Protein AF-A0A8J3BSL0-F1 (afdb_monomer)

Mean predicted aligned error: 7.74 Å

Sequence (153 aa):
MRKIYLIFILILTFNYSQTDSRIKEFEKILGERQTKALNLLVSDFEKNLDTLYPDLSTDKAYKKYLTDIIADSTTDWEKFKFQSDKTNSEFHQSGLWDDIYIKDSDTLIKRYWDMRESAGMLSNELFVSGTLSLEPDFNNYFHKRIVVVEYSF

Structure (mmCIF, N/CA/C/O backbone):
data_AF-A0A8J3BSL0-F1
#
_entry.id   AF-A0A8J3BSL0-F1
#
loop_
_atom_site.group_PDB
_atom_site.id
_atom_site.type_symbol
_atom_site.label_atom_id
_atom_site.label_alt_id
_atom_site.label_comp_id
_atom_site.label_asym_id
_atom_site.label_entity_id
_atom_site.label_seq_id
_atom_site.pdbx_PDB_ins_code
_atom_site.Cartn_x
_atom_site.Cartn_y
_atom_site.Cartn_z
_atom_site.occupancy
_atom_site.B_iso_or_equiv
_atom_site.auth_seq_id
_atom_site.auth_comp_id
_atom_site.auth_asym_id
_atom_site.auth_atom_id
_atom_site.pdbx_PDB_model_num
ATOM 1 N N . MET A 1 1 ? 15.459 11.488 -19.546 1.00 41.56 1 MET A N 1
ATOM 2 C CA . MET A 1 1 ? 13.994 11.543 -19.760 1.00 41.56 1 MET A CA 1
ATOM 3 C C . MET A 1 1 ? 13.401 10.134 -19.774 1.00 41.56 1 MET A C 1
ATOM 5 O O . MET A 1 1 ? 13.290 9.533 -20.833 1.00 41.56 1 MET A O 1
ATOM 9 N N . ARG A 1 2 ? 13.078 9.571 -18.600 1.00 43.00 2 ARG A N 1
ATOM 10 C CA . ARG A 1 2 ? 12.418 8.256 -18.459 1.00 43.00 2 ARG A CA 1
ATOM 11 C C . ARG A 1 2 ? 11.775 8.139 -17.067 1.00 43.00 2 ARG A C 1
ATOM 13 O O . ARG A 1 2 ? 12.157 7.274 -16.305 1.00 43.00 2 ARG A O 1
ATOM 20 N N . LYS A 1 3 ? 10.899 9.073 -16.678 1.00 45.34 3 LYS A N 1
ATOM 21 C CA . LYS A 1 3 ? 10.394 9.144 -15.285 1.00 45.34 3 LYS A CA 1
ATOM 22 C C . LYS A 1 3 ? 8.892 9.448 -15.141 1.00 45.34 3 LYS A C 1
ATOM 24 O O . LYS A 1 3 ? 8.434 9.849 -14.088 1.00 45.34 3 LYS A O 1
ATOM 29 N N . ILE A 1 4 ? 8.104 9.274 -16.208 1.00 48.06 4 ILE A N 1
ATOM 30 C CA . ILE A 1 4 ? 6.630 9.452 -16.180 1.00 48.06 4 ILE A CA 1
ATOM 31 C C . ILE A 1 4 ? 5.890 8.129 -16.459 1.00 48.06 4 ILE A C 1
ATOM 33 O O . ILE A 1 4 ? 4.684 8.020 -16.266 1.00 48.06 4 ILE A O 1
ATOM 37 N N . TYR A 1 5 ? 6.612 7.080 -16.859 1.00 48.38 5 TYR A N 1
ATOM 38 C CA . TYR A 1 5 ? 5.997 5.850 -17.354 1.00 48.38 5 TYR A CA 1
ATOM 39 C C . TYR A 1 5 ? 5.482 4.908 -16.255 1.00 48.38 5 TYR A C 1
ATOM 41 O O . TYR A 1 5 ? 4.606 4.112 -16.551 1.00 48.38 5 TYR A O 1
ATOM 49 N N . LEU A 1 6 ? 5.958 4.979 -15.006 1.00 51.06 6 LEU A N 1
ATOM 50 C CA . LEU A 1 6 ? 5.619 3.971 -13.984 1.00 51.06 6 LEU A CA 1
ATOM 51 C C . LEU A 1 6 ? 4.150 4.018 -13.535 1.00 51.06 6 LEU A C 1
ATOM 53 O O . LEU A 1 6 ? 3.485 2.984 -13.531 1.00 51.06 6 LEU A O 1
ATOM 57 N N . ILE A 1 7 ? 3.614 5.209 -13.250 1.00 52.00 7 ILE A N 1
ATOM 58 C CA . ILE A 1 7 ? 2.196 5.385 -12.886 1.00 52.00 7 ILE A CA 1
ATOM 59 C C . ILE A 1 7 ? 1.289 5.075 -14.093 1.00 52.00 7 ILE A C 1
ATOM 61 O O . ILE A 1 7 ? 0.278 4.393 -13.947 1.00 52.00 7 ILE A O 1
ATOM 65 N N . PHE A 1 8 ? 1.684 5.481 -15.307 1.00 48.91 8 PHE A N 1
ATOM 66 C CA . PHE A 1 8 ? 0.944 5.157 -16.536 1.00 48.91 8 PHE A CA 1
ATOM 67 C C . PHE A 1 8 ? 0.951 3.651 -16.865 1.00 48.91 8 PHE A C 1
ATOM 69 O O . PHE A 1 8 ? -0.068 3.131 -17.313 1.00 48.91 8 PHE A O 1
ATOM 76 N N . ILE A 1 9 ? 2.050 2.932 -16.603 1.00 51.69 9 ILE A N 1
ATOM 77 C CA . ILE A 1 9 ? 2.131 1.469 -16.757 1.00 51.69 9 ILE A CA 1
ATOM 78 C C . ILE A 1 9 ? 1.207 0.768 -15.752 1.00 51.69 9 ILE A C 1
ATOM 80 O O . ILE A 1 9 ? 0.511 -0.166 -16.133 1.00 51.69 9 ILE A O 1
ATOM 84 N N . LEU A 1 10 ? 1.136 1.234 -14.500 1.00 51.81 10 LEU A N 1
ATOM 85 C CA . LEU A 1 10 ? 0.245 0.665 -13.479 1.00 51.81 10 LEU A CA 1
ATOM 86 C C . LEU A 1 10 ? -1.242 0.849 -13.836 1.00 51.81 10 LEU A C 1
ATOM 88 O O . LEU A 1 10 ? -2.009 -0.110 -13.757 1.00 51.81 10 LEU A O 1
ATOM 92 N N . ILE A 1 11 ? -1.639 2.031 -14.323 1.00 53.72 11 ILE A N 1
ATOM 93 C CA . ILE A 1 11 ? -3.029 2.338 -14.717 1.00 53.72 11 ILE A CA 1
ATOM 94 C C . ILE A 1 11 ? -3.482 1.519 -15.943 1.00 53.72 11 ILE A C 1
ATOM 96 O O . ILE A 1 11 ? -4.613 1.036 -15.977 1.00 53.72 11 ILE A O 1
ATOM 100 N N . LEU A 1 12 ? -2.607 1.283 -16.930 1.00 47.22 12 LEU A N 1
ATOM 101 C CA . LEU A 1 12 ? -2.940 0.494 -18.130 1.00 47.22 12 LEU A CA 1
ATOM 102 C C . LEU A 1 12 ? -3.193 -1.003 -17.840 1.00 47.22 12 LEU A C 1
ATOM 104 O O . LEU A 1 12 ? -3.692 -1.720 -18.706 1.00 47.22 12 LEU A O 1
ATOM 108 N N . THR A 1 13 ? -2.876 -1.489 -16.634 1.00 49.38 13 THR A N 1
ATOM 109 C CA . THR A 1 13 ? -2.975 -2.916 -16.269 1.00 49.38 13 THR A CA 1
ATOM 110 C C . THR A 1 13 ? -4.232 -3.311 -15.490 1.00 49.38 13 THR A C 1
ATOM 112 O O . THR A 1 13 ? -4.459 -4.513 -15.336 1.00 49.38 13 THR A O 1
ATOM 115 N N . PHE A 1 14 ? -5.070 -2.350 -15.076 1.00 50.53 14 PHE A N 1
ATOM 116 C CA . PHE A 1 14 ? -6.258 -2.578 -14.230 1.00 50.53 14 PHE A CA 1
ATOM 117 C C . PHE A 1 14 ? -7.344 -3.454 -14.892 1.00 50.53 14 PHE A C 1
ATOM 119 O O . PHE A 1 14 ? -8.137 -4.078 -14.200 1.00 50.53 14 PHE A O 1
ATOM 126 N N . ASN A 1 15 ? -7.369 -3.552 -16.228 1.00 46.31 15 ASN A N 1
ATOM 127 C CA . ASN A 1 15 ? -8.441 -4.234 -16.972 1.00 46.31 15 ASN A CA 1
ATOM 128 C C . ASN A 1 15 ? -8.108 -5.660 -17.466 1.00 46.31 15 ASN A C 1
ATOM 130 O O . ASN A 1 15 ? -8.930 -6.271 -18.143 1.00 46.31 15 ASN A O 1
ATOM 134 N N . TYR A 1 16 ? -6.922 -6.214 -17.179 1.00 48.34 16 TYR A N 1
ATOM 135 C CA . TYR A 1 16 ? -6.519 -7.532 -17.705 1.00 48.34 16 TYR A CA 1
ATOM 136 C C . TYR A 1 16 ? -5.976 -8.446 -16.598 1.00 48.34 16 TYR A C 1
ATOM 138 O O . TYR A 1 16 ? -5.270 -7.980 -15.703 1.00 48.34 16 TYR A O 1
ATOM 146 N N . SER A 1 17 ? -6.272 -9.751 -16.660 1.00 58.94 17 SER A N 1
ATOM 147 C CA . SER A 1 17 ? -5.939 -10.756 -15.630 1.00 58.94 17 SER A CA 1
ATOM 148 C C . SER A 1 17 ? -4.439 -10.831 -15.339 1.00 58.94 17 SER A C 1
ATOM 150 O O . SER A 1 17 ? -3.647 -11.004 -16.270 1.00 58.94 17 SER A O 1
ATOM 152 N N . GLN A 1 18 ? -4.012 -10.676 -14.080 1.00 68.44 18 GLN A N 1
ATOM 153 C CA . GLN A 1 18 ? -2.600 -10.723 -13.659 1.00 68.44 18 GLN A CA 1
ATOM 154 C C . GLN A 1 18 ? -1.899 -11.997 -14.130 1.00 68.44 18 GLN A C 1
ATOM 156 O O . GLN A 1 18 ? -2.340 -13.095 -13.822 1.00 68.44 18 GLN A O 1
ATOM 161 N N . THR A 1 19 ? -0.815 -11.845 -14.892 1.00 75.56 19 THR A N 1
ATOM 162 C CA . THR A 1 19 ? 0.010 -12.968 -15.349 1.00 75.56 19 THR A CA 1
ATOM 163 C C . THR A 1 19 ? 1.440 -12.773 -14.870 1.00 75.56 19 THR A C 1
ATOM 165 O O . THR A 1 19 ? 1.937 -11.642 -14.848 1.00 75.56 19 THR A O 1
ATOM 168 N N . ASP A 1 20 ? 2.132 -13.874 -14.577 1.00 80.38 20 ASP A N 1
ATOM 169 C CA . ASP A 1 20 ? 3.557 -13.864 -14.218 1.00 80.38 20 ASP A CA 1
ATOM 170 C C . ASP A 1 20 ? 4.414 -13.131 -15.257 1.00 80.38 20 ASP A C 1
ATOM 172 O O . ASP A 1 20 ? 5.396 -12.476 -14.915 1.00 80.38 20 ASP A O 1
ATOM 176 N N . SER A 1 21 ? 4.041 -13.207 -16.539 1.00 84.38 21 SER A N 1
ATOM 177 C CA . SER A 1 21 ? 4.739 -12.506 -17.620 1.00 84.38 21 SER A CA 1
ATOM 178 C C . SER A 1 21 ? 4.692 -10.985 -17.470 1.00 84.38 21 SER A C 1
ATOM 180 O O . SER A 1 21 ? 5.716 -10.330 -17.656 1.00 84.38 21 SER A O 1
ATOM 182 N N . ARG A 1 22 ? 3.540 -10.422 -17.085 1.00 80.62 22 ARG A N 1
ATOM 183 C CA . ARG A 1 22 ? 3.377 -8.972 -16.910 1.00 80.62 22 ARG A CA 1
ATOM 184 C C . ARG A 1 22 ? 4.061 -8.471 -15.648 1.00 80.62 22 ARG A C 1
ATOM 186 O O . ARG A 1 2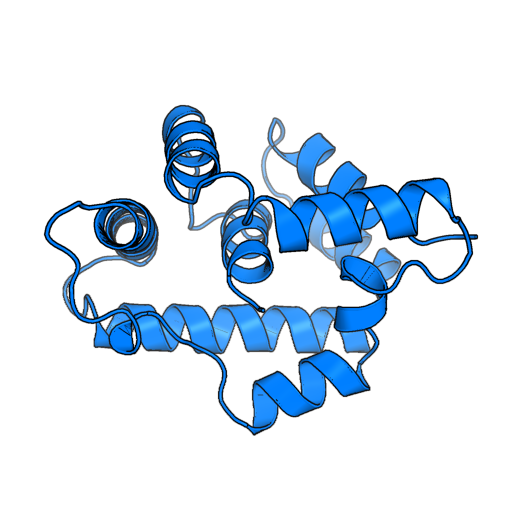2 ? 4.644 -7.393 -15.672 1.00 80.62 22 ARG A O 1
ATOM 193 N N . ILE A 1 23 ? 4.040 -9.262 -14.573 1.00 85.62 23 ILE A N 1
ATOM 194 C CA . ILE A 1 23 ? 4.808 -8.958 -13.357 1.00 85.62 23 ILE A CA 1
ATOM 195 C C . ILE A 1 23 ? 6.301 -8.903 -13.697 1.00 85.62 23 ILE A C 1
ATOM 197 O O . ILE A 1 23 ? 6.947 -7.895 -13.430 1.00 85.62 23 ILE A O 1
ATOM 201 N N . LYS A 1 24 ? 6.831 -9.917 -14.391 1.00 87.88 24 LYS A N 1
ATOM 202 C CA . LYS A 1 24 ? 8.243 -9.948 -14.807 1.00 87.88 24 LYS A CA 1
ATOM 203 C C . LYS A 1 24 ? 8.628 -8.778 -15.709 1.00 87.88 24 LYS A C 1
ATOM 205 O O . LYS A 1 24 ? 9.722 -8.238 -15.576 1.00 87.88 24 LYS A O 1
ATOM 210 N N . GLU A 1 25 ? 7.760 -8.386 -16.641 1.00 83.94 25 GLU A N 1
ATOM 211 C CA . GLU A 1 25 ? 8.004 -7.227 -17.505 1.00 83.94 25 GLU A CA 1
ATOM 212 C C . GLU A 1 25 ? 8.041 -5.922 -16.703 1.00 83.94 25 GLU A C 1
ATOM 214 O O . GLU A 1 25 ? 8.962 -5.122 -16.877 1.00 83.94 25 GLU A O 1
ATOM 219 N N . PHE A 1 26 ? 7.097 -5.741 -15.777 1.00 83.31 26 PHE A N 1
ATOM 220 C CA . PHE A 1 26 ? 7.085 -4.606 -14.861 1.00 83.31 26 PHE A CA 1
ATOM 221 C C . PHE A 1 26 ? 8.365 -4.539 -14.021 1.00 83.31 26 PHE A C 1
ATOM 223 O O . PHE A 1 26 ? 9.039 -3.514 -14.032 1.00 83.31 26 PHE A O 1
ATOM 230 N N . GLU A 1 27 ? 8.743 -5.627 -13.347 1.00 86.06 27 GLU A N 1
ATOM 231 C CA . GLU A 1 27 ? 9.944 -5.681 -12.502 1.00 86.06 27 GLU A CA 1
ATOM 232 C C . GLU A 1 27 ? 11.222 -5.435 -13.315 1.00 86.06 27 GLU A C 1
ATOM 234 O O . GLU A 1 27 ? 12.137 -4.744 -12.865 1.00 86.06 27 GLU A O 1
ATOM 239 N N . LYS A 1 28 ? 11.268 -5.927 -14.560 1.00 85.69 28 LYS A N 1
ATOM 240 C CA . LYS A 1 28 ? 12.366 -5.655 -15.494 1.00 85.69 28 LYS A CA 1
ATOM 241 C C . LYS A 1 28 ? 12.455 -4.172 -15.866 1.00 85.69 28 LYS A C 1
ATOM 243 O O . LYS A 1 28 ? 13.560 -3.647 -15.987 1.00 85.69 28 LYS A O 1
ATOM 248 N N . ILE A 1 29 ? 11.321 -3.508 -16.099 1.00 82.25 29 ILE A N 1
ATOM 249 C CA . ILE A 1 29 ? 11.275 -2.077 -16.433 1.00 82.25 29 ILE A CA 1
ATOM 250 C C . ILE A 1 29 ? 11.639 -1.225 -15.217 1.00 82.25 29 ILE A C 1
ATOM 252 O O . ILE A 1 29 ? 12.391 -0.261 -15.377 1.00 82.25 29 ILE A O 1
ATOM 256 N N . LEU A 1 30 ? 11.100 -1.579 -14.048 1.00 82.81 30 LEU A N 1
ATOM 257 C CA . LEU A 1 30 ? 11.305 -0.885 -12.781 1.00 82.81 30 LEU A CA 1
ATOM 258 C C . LEU A 1 30 ? 12.756 -1.011 -12.299 1.00 82.81 30 LEU A C 1
ATOM 260 O O . LEU A 1 30 ? 13.324 -0.045 -11.804 1.00 82.81 30 LEU A O 1
ATOM 264 N N . GLY A 1 31 ? 13.366 -2.180 -12.493 1.00 87.44 31 GLY A N 1
ATOM 265 C CA . GLY A 1 31 ? 14.710 -2.491 -12.026 1.00 87.44 31 GLY A CA 1
ATOM 266 C C . GLY A 1 31 ? 14.695 -3.287 -10.724 1.00 87.44 31 GLY A C 1
ATOM 267 O O . GLY A 1 31 ? 13.785 -3.180 -9.901 1.00 87.44 31 GLY A O 1
ATOM 268 N N . GLU A 1 32 ? 15.721 -4.118 -10.533 1.00 93.88 32 GLU A N 1
ATOM 269 C CA . GLU A 1 32 ? 15.797 -5.055 -9.406 1.00 93.88 32 GLU A CA 1
ATOM 270 C C . GLU A 1 32 ? 15.808 -4.335 -8.049 1.00 93.88 32 GLU A C 1
ATOM 272 O O . GLU A 1 32 ? 15.114 -4.750 -7.120 1.00 93.88 32 GLU A O 1
ATOM 277 N N . ARG A 1 33 ? 16.574 -3.242 -7.924 1.00 94.81 33 ARG A N 1
ATOM 278 C CA . ARG A 1 33 ? 16.722 -2.513 -6.655 1.00 94.81 33 ARG A CA 1
ATOM 279 C C . ARG A 1 33 ? 15.427 -1.802 -6.261 1.00 94.81 33 ARG A C 1
ATOM 281 O O . ARG A 1 33 ? 14.989 -1.923 -5.121 1.00 94.81 33 ARG A O 1
ATOM 288 N N . GLN A 1 34 ? 14.790 -1.135 -7.216 1.00 92.31 34 GLN A N 1
ATOM 289 C CA . GLN A 1 34 ? 13.497 -0.476 -7.054 1.00 92.31 34 GLN A CA 1
ATOM 290 C C . GLN A 1 34 ? 12.382 -1.488 -6.763 1.00 92.31 34 GLN A C 1
ATOM 292 O O . GLN A 1 34 ? 11.559 -1.268 -5.880 1.00 92.31 34 GLN A O 1
ATOM 297 N N . THR A 1 35 ? 12.389 -2.642 -7.436 1.00 91.94 35 THR A N 1
ATOM 298 C CA . THR A 1 35 ? 11.440 -3.736 -7.167 1.00 91.94 35 THR A CA 1
ATOM 299 C C . THR A 1 35 ? 11.578 -4.250 -5.735 1.00 91.94 35 THR A C 1
ATOM 301 O O . THR A 1 35 ? 10.577 -4.414 -5.040 1.00 91.94 35 THR A O 1
ATOM 304 N N . LYS A 1 36 ? 12.811 -4.458 -5.251 1.00 96.25 36 LYS A N 1
ATOM 305 C CA . LYS A 1 36 ? 13.058 -4.861 -3.857 1.00 96.25 36 LYS A CA 1
ATOM 306 C C . LYS A 1 36 ? 12.544 -3.821 -2.863 1.00 96.25 36 LYS A C 1
ATOM 308 O O . LYS A 1 36 ? 11.887 -4.206 -1.901 1.00 96.25 36 LYS A O 1
ATOM 313 N N . ALA A 1 37 ? 12.785 -2.535 -3.110 1.00 95.88 37 ALA A N 1
ATOM 314 C CA . ALA A 1 37 ? 12.269 -1.463 -2.262 1.00 95.88 37 ALA A CA 1
ATOM 315 C C . ALA A 1 37 ? 10.730 -1.434 -2.235 1.00 95.88 37 ALA A C 1
ATOM 317 O O . ALA A 1 37 ? 10.137 -1.385 -1.162 1.00 95.88 37 ALA A O 1
ATOM 318 N N . LEU A 1 38 ? 10.073 -1.572 -3.391 1.00 94.19 38 LEU A N 1
ATOM 319 C CA . LEU A 1 38 ? 8.610 -1.628 -3.467 1.00 94.19 38 LEU A CA 1
ATOM 320 C C . LEU A 1 38 ? 8.039 -2.850 -2.732 1.00 94.19 38 LEU A C 1
ATOM 322 O O . LEU A 1 38 ? 7.013 -2.752 -2.062 1.00 94.19 38 LEU A O 1
ATOM 326 N N . ASN A 1 39 ? 8.712 -3.998 -2.814 1.00 96.38 39 ASN A N 1
ATOM 327 C CA . ASN A 1 39 ? 8.319 -5.199 -2.077 1.00 96.38 39 ASN A CA 1
ATOM 328 C C . ASN A 1 39 ? 8.462 -5.016 -0.559 1.00 96.38 39 ASN A C 1
ATOM 330 O O . ASN A 1 39 ? 7.613 -5.502 0.185 1.00 96.38 39 ASN A O 1
ATOM 334 N N . LEU A 1 40 ? 9.494 -4.300 -0.100 1.00 97.50 40 LEU A N 1
ATOM 335 C CA . LEU A 1 40 ? 9.656 -3.958 1.316 1.00 97.50 40 LEU A CA 1
ATOM 336 C C . LEU A 1 40 ? 8.544 -3.025 1.807 1.00 97.50 40 LEU A C 1
ATOM 338 O O . LEU A 1 40 ? 7.987 -3.279 2.871 1.00 97.50 40 LEU A O 1
ATOM 342 N N . LEU A 1 41 ? 8.161 -2.017 1.015 1.00 97.06 41 LEU A N 1
ATOM 343 C CA . LEU A 1 41 ? 7.029 -1.143 1.345 1.00 97.06 41 LEU A CA 1
ATOM 344 C C . LEU A 1 41 ? 5.732 -1.942 1.512 1.00 97.06 41 LEU A C 1
ATOM 346 O O . LEU A 1 41 ? 5.036 -1.772 2.509 1.00 97.06 41 LEU A O 1
ATOM 350 N N . VAL A 1 42 ? 5.433 -2.853 0.576 1.00 97.25 42 VAL A N 1
ATOM 351 C CA . VAL A 1 42 ? 4.243 -3.720 0.665 1.00 97.25 42 VAL A CA 1
ATOM 352 C C . VAL A 1 42 ? 4.307 -4.607 1.907 1.00 97.25 42 VAL A C 1
ATOM 354 O O . VAL A 1 42 ? 3.311 -4.739 2.609 1.00 97.25 42 VAL A O 1
ATOM 357 N N . SER A 1 43 ? 5.473 -5.186 2.205 1.00 97.81 43 SER A N 1
ATOM 358 C CA . SER A 1 43 ? 5.644 -6.046 3.378 1.00 97.81 43 SER A CA 1
ATOM 359 C C . SER A 1 43 ? 5.428 -5.295 4.694 1.00 97.81 43 SER A C 1
ATOM 361 O O . SER A 1 43 ? 4.784 -5.832 5.592 1.00 97.81 43 SER A O 1
ATOM 363 N N . ASP A 1 44 ? 5.962 -4.080 4.831 1.00 97.88 44 ASP A N 1
ATOM 364 C CA . ASP A 1 44 ? 5.777 -3.276 6.045 1.00 97.88 44 ASP A CA 1
ATOM 365 C C . ASP A 1 44 ? 4.339 -2.763 6.166 1.00 97.88 44 ASP A C 1
ATOM 367 O O . ASP A 1 44 ? 3.802 -2.716 7.273 1.00 97.88 44 ASP A O 1
ATOM 371 N N . PHE A 1 45 ? 3.695 -2.435 5.041 1.00 98.12 45 PHE A N 1
ATOM 372 C CA . PHE A 1 45 ? 2.279 -2.078 5.018 1.00 98.12 45 PHE A CA 1
ATOM 373 C C . PHE A 1 45 ? 1.402 -3.237 5.494 1.00 98.12 45 PHE A C 1
ATOM 375 O O . PHE A 1 45 ? 0.596 -3.063 6.402 1.00 98.12 45 PHE A O 1
ATOM 382 N N . GLU A 1 46 ? 1.579 -4.436 4.932 1.00 98.06 46 GLU A N 1
ATOM 383 C CA . GLU A 1 46 ? 0.783 -5.615 5.300 1.00 98.06 46 GLU A CA 1
ATOM 384 C C . GLU A 1 46 ? 1.034 -6.041 6.750 1.00 98.06 46 GLU A C 1
ATOM 386 O O . GLU A 1 46 ? 0.089 -6.363 7.462 1.00 98.06 46 GLU A O 1
ATOM 391 N N . LYS A 1 47 ? 2.265 -5.909 7.252 1.00 97.56 47 LYS A N 1
ATOM 392 C CA . LYS A 1 47 ? 2.552 -6.106 8.678 1.00 97.56 47 LYS A CA 1
ATOM 393 C C . LYS A 1 47 ? 1.819 -5.096 9.574 1.00 97.56 47 LYS A C 1
ATOM 395 O O . LYS A 1 47 ? 1.385 -5.446 10.675 1.00 97.56 47 LYS A O 1
ATOM 400 N N . ASN A 1 48 ? 1.681 -3.846 9.127 1.00 97.31 48 ASN A N 1
ATOM 401 C CA . ASN A 1 48 ? 0.869 -2.860 9.837 1.00 97.31 48 ASN A CA 1
ATOM 402 C C . ASN A 1 48 ? -0.621 -3.238 9.797 1.00 97.31 48 ASN A C 1
ATOM 404 O O . ASN A 1 48 ? -1.296 -3.170 10.821 1.00 97.31 48 ASN A O 1
ATOM 408 N N . LEU A 1 49 ? -1.125 -3.720 8.655 1.00 98.19 49 LEU A N 1
ATOM 409 C CA . LEU A 1 49 ? -2.496 -4.228 8.546 1.00 98.19 49 LEU A CA 1
ATOM 410 C C . LEU A 1 49 ? -2.765 -5.390 9.502 1.00 98.19 49 LEU A C 1
ATOM 412 O O . LEU A 1 49 ? -3.796 -5.377 10.165 1.00 98.19 49 LEU A O 1
ATOM 416 N N . ASP A 1 50 ? -1.843 -6.345 9.622 1.00 97.69 50 ASP A N 1
ATOM 417 C CA . ASP A 1 50 ? -1.970 -7.473 10.555 1.00 97.69 50 ASP A CA 1
ATOM 418 C C . ASP A 1 50 ? -2.020 -7.000 12.017 1.00 97.69 50 ASP A C 1
ATOM 420 O O . ASP A 1 50 ? -2.663 -7.618 12.863 1.00 97.69 50 ASP A O 1
ATOM 424 N N . THR A 1 51 ? -1.365 -5.875 12.319 1.00 96.88 51 THR A N 1
ATOM 425 C CA . THR A 1 51 ? -1.395 -5.250 13.649 1.00 96.88 51 THR A CA 1
ATOM 426 C C . THR A 1 51 ? -2.727 -4.541 13.905 1.00 96.88 51 THR A C 1
ATOM 428 O O . THR A 1 51 ? -3.294 -4.658 14.990 1.00 96.88 51 THR A O 1
ATOM 431 N N . LEU A 1 52 ? -3.240 -3.810 12.913 1.00 96.94 52 LEU A N 1
ATOM 432 C CA . LEU A 1 52 ? -4.487 -3.048 13.019 1.00 96.94 52 LEU A CA 1
ATOM 433 C C . LEU A 1 52 ? -5.737 -3.938 12.948 1.00 96.94 52 LEU A C 1
ATOM 435 O O . LEU A 1 52 ? -6.753 -3.634 13.576 1.00 96.94 52 LEU A O 1
ATOM 439 N N . TYR A 1 53 ? -5.675 -5.016 12.166 1.00 97.88 53 TYR A N 1
ATOM 440 C CA . TYR A 1 53 ? -6.818 -5.828 11.755 1.00 97.88 53 TYR A CA 1
ATOM 441 C C . TYR A 1 53 ? -6.499 -7.340 11.755 1.00 97.88 53 TYR A C 1
ATOM 443 O O . TYR A 1 53 ? -6.694 -7.997 10.730 1.00 97.88 53 TYR A O 1
ATOM 451 N N . PRO A 1 54 ? -6.059 -7.925 12.887 1.00 97.62 54 PRO A N 1
ATOM 452 C CA . PRO A 1 54 ? -5.511 -9.290 12.946 1.00 97.62 54 PRO A CA 1
ATOM 453 C C . PRO A 1 54 ? -6.482 -10.394 12.499 1.00 97.62 54 PRO A C 1
ATOM 455 O O . PRO A 1 54 ? -6.053 -11.446 12.033 1.00 97.62 54 PRO A O 1
ATOM 458 N N . ASP A 1 55 ? -7.792 -10.159 12.617 1.00 98.00 55 ASP A N 1
ATOM 459 C CA . ASP A 1 55 ? -8.830 -11.137 12.270 1.00 98.00 55 ASP A CA 1
ATOM 460 C C . ASP A 1 55 ? -9.342 -10.998 10.823 1.00 98.00 55 ASP A C 1
ATOM 462 O O . ASP A 1 55 ? -10.260 -11.713 10.402 1.00 98.00 55 ASP A O 1
ATOM 466 N N . LEU A 1 56 ? -8.799 -10.055 10.044 1.00 98.31 56 LEU A N 1
ATOM 467 C CA . LEU A 1 56 ? -9.214 -9.815 8.665 1.00 98.31 56 LEU A CA 1
ATOM 468 C C . LEU A 1 56 ? -8.242 -10.446 7.670 1.00 98.31 56 LEU A C 1
ATOM 470 O O . LEU A 1 56 ? -7.030 -10.335 7.779 1.00 98.31 56 LEU A O 1
ATOM 474 N N . SER A 1 57 ? -8.793 -11.040 6.610 1.00 97.88 57 SER A N 1
ATOM 475 C CA . SER A 1 57 ? -8.008 -11.364 5.413 1.00 97.88 57 SER A CA 1
ATOM 476 C C . SER A 1 57 ? -7.378 -10.097 4.832 1.00 97.88 57 SE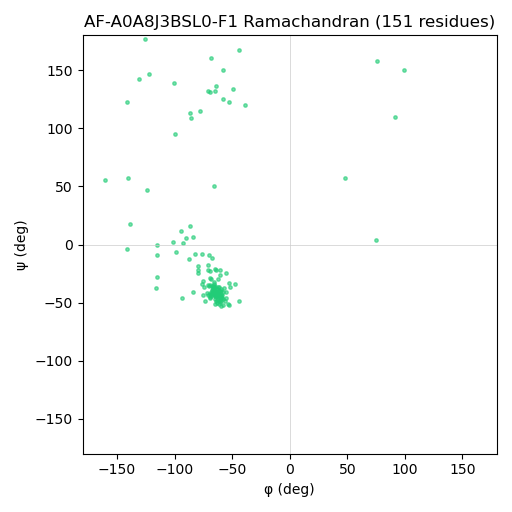R A C 1
ATOM 478 O O . SER A 1 57 ? -8.041 -9.057 4.845 1.00 97.88 57 SER A O 1
ATOM 480 N N . THR A 1 58 ? -6.214 -10.211 4.189 1.00 96.38 58 THR A N 1
ATOM 481 C CA . THR A 1 58 ? -5.504 -9.097 3.535 1.00 96.38 58 THR A CA 1
ATOM 482 C C . THR A 1 58 ? -6.432 -8.200 2.716 1.00 96.38 58 THR A C 1
ATOM 484 O O . THR A 1 58 ? -6.450 -6.992 2.927 1.00 96.38 58 THR A O 1
ATOM 487 N N . ASP A 1 59 ? -7.287 -8.770 1.858 1.00 97.00 59 ASP A N 1
ATOM 488 C CA . ASP A 1 59 ? -8.202 -7.971 1.031 1.00 97.00 59 ASP A CA 1
ATOM 489 C C . ASP A 1 59 ? -9.157 -7.083 1.842 1.00 97.00 59 ASP A C 1
ATOM 491 O O . ASP A 1 59 ? -9.291 -5.882 1.593 1.00 97.00 59 ASP A O 1
ATOM 495 N N . LYS A 1 60 ? -9.762 -7.659 2.881 1.00 98.31 60 LYS A N 1
ATOM 496 C CA . LYS A 1 60 ? -10.626 -6.928 3.813 1.00 98.31 60 LYS A CA 1
ATOM 497 C C . LYS A 1 60 ? -9.843 -5.914 4.645 1.00 98.31 60 LYS A C 1
ATOM 499 O O . LYS A 1 60 ? -10.375 -4.843 4.917 1.00 98.31 60 LYS A O 1
ATOM 504 N N . ALA A 1 61 ? -8.608 -6.228 5.028 1.00 98.50 61 ALA A N 1
ATOM 505 C CA . ALA A 1 61 ? -7.763 -5.338 5.814 1.00 98.50 61 ALA A CA 1
ATOM 506 C C . ALA A 1 61 ? -7.364 -4.080 5.022 1.00 98.50 61 ALA A C 1
ATOM 508 O O . ALA A 1 61 ? -7.487 -2.982 5.554 1.00 98.50 61 ALA A O 1
ATOM 509 N N . TYR A 1 62 ? -7.007 -4.201 3.736 1.00 98.31 62 TYR A N 1
ATOM 510 C CA . TYR A 1 62 ? -6.775 -3.037 2.863 1.00 98.31 62 TYR A CA 1
ATOM 511 C C . TYR A 1 62 ? -8.034 -2.171 2.723 1.00 98.31 62 TYR A C 1
ATOM 513 O O . TYR A 1 62 ? -7.978 -0.956 2.901 1.00 98.31 62 TYR A O 1
ATOM 521 N N . LYS A 1 63 ? -9.196 -2.784 2.453 1.00 98.00 63 LYS A N 1
ATOM 522 C CA . LYS A 1 63 ? -10.473 -2.052 2.345 1.00 98.00 63 LYS A CA 1
ATOM 523 C C . LYS A 1 63 ? -10.824 -1.333 3.647 1.00 98.00 63 LYS A C 1
ATOM 525 O O . LYS A 1 63 ? -11.277 -0.187 3.619 1.00 98.00 63 LYS A O 1
ATOM 530 N N . LYS A 1 64 ? -10.579 -1.986 4.787 1.00 98.00 64 LYS A N 1
ATOM 531 C CA . LYS A 1 64 ? -10.806 -1.400 6.106 1.00 98.00 64 LYS A CA 1
ATOM 532 C C . LYS A 1 64 ? -9.832 -0.263 6.408 1.00 98.00 64 LYS A C 1
ATOM 534 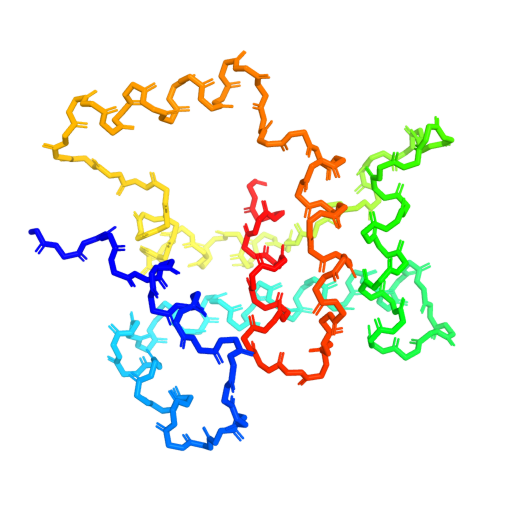O O . LYS A 1 64 ? -10.292 0.777 6.857 1.00 98.00 64 LYS A O 1
ATOM 539 N N . TYR A 1 65 ? -8.546 -0.413 6.091 1.00 97.31 65 TYR A N 1
ATOM 540 C CA . TYR A 1 65 ? -7.554 0.661 6.192 1.00 97.31 65 TYR A CA 1
ATOM 541 C C . TYR A 1 65 ? -8.005 1.906 5.426 1.00 97.31 65 TYR A C 1
ATOM 543 O O . TYR A 1 65 ? -8.063 2.990 5.996 1.00 97.31 65 TYR A O 1
ATOM 551 N N . LEU A 1 66 ? -8.386 1.738 4.153 1.00 95.62 66 LEU A N 1
ATOM 552 C CA . LEU A 1 66 ? -8.840 2.839 3.301 1.00 95.62 66 LEU A CA 1
ATOM 553 C C . LEU A 1 66 ? -10.097 3.514 3.858 1.00 95.62 66 LEU A C 1
ATOM 555 O O . LEU A 1 66 ? -10.199 4.730 3.837 1.00 95.62 66 LEU A O 1
ATOM 559 N N . THR A 1 67 ? -11.044 2.742 4.387 1.00 96.00 67 THR A N 1
ATOM 560 C CA . THR A 1 67 ? -12.255 3.313 4.994 1.00 96.00 67 THR A CA 1
ATOM 561 C C . THR A 1 67 ? -11.927 4.069 6.283 1.00 96.00 67 THR A C 1
ATOM 563 O O . THR A 1 67 ? -12.408 5.178 6.496 1.00 96.00 67 THR A O 1
ATOM 566 N N . ASP A 1 68 ? -11.087 3.490 7.141 1.00 95.69 68 ASP A N 1
ATOM 567 C CA . ASP A 1 68 ? -10.758 4.063 8.443 1.00 95.69 68 ASP A CA 1
ATOM 568 C C . ASP A 1 68 ? -9.895 5.334 8.297 1.00 95.69 68 ASP A C 1
ATOM 570 O O . ASP A 1 68 ? -10.102 6.287 9.043 1.00 95.69 68 ASP A O 1
ATOM 574 N N . ILE A 1 69 ? -8.977 5.408 7.325 1.00 92.12 69 ILE A N 1
ATOM 575 C CA . ILE A 1 69 ? -8.104 6.583 7.119 1.00 92.12 69 ILE A CA 1
ATOM 576 C C . ILE A 1 69 ? -8.853 7.821 6.586 1.00 92.12 69 ILE A C 1
ATOM 578 O O . ILE A 1 69 ? -8.293 8.910 6.538 1.00 92.12 69 ILE A O 1
ATOM 582 N N . ILE A 1 70 ? -10.119 7.695 6.184 1.00 90.88 70 ILE A N 1
ATOM 583 C CA . ILE A 1 70 ? -10.958 8.847 5.795 1.00 90.88 70 ILE A CA 1
ATOM 584 C C . ILE A 1 70 ? -12.151 9.056 6.718 1.00 90.88 70 ILE A C 1
ATOM 586 O O . ILE A 1 70 ? -12.943 9.964 6.493 1.00 90.88 70 ILE A O 1
ATOM 590 N N . ALA A 1 71 ? -12.316 8.208 7.732 1.00 93.31 71 ALA A N 1
ATOM 591 C CA . ALA A 1 71 ? -13.444 8.313 8.636 1.00 93.31 71 ALA A CA 1
ATOM 592 C C . ALA A 1 71 ? -13.301 9.550 9.534 1.00 93.31 71 ALA A C 1
ATOM 594 O O . ALA A 1 71 ? -12.280 9.717 10.197 1.00 93.31 71 ALA A O 1
ATOM 595 N N . ASP A 1 72 ? -14.367 10.345 9.658 1.00 88.50 72 ASP A N 1
ATOM 596 C CA . ASP A 1 72 ? -14.420 11.509 10.561 1.00 88.50 72 ASP A CA 1
ATOM 597 C C . ASP A 1 72 ? -14.106 11.150 12.026 1.00 88.50 72 ASP A C 1
ATOM 599 O O . ASP A 1 72 ? -13.667 11.985 12.814 1.00 88.50 72 ASP A O 1
ATOM 603 N N . SER A 1 73 ? -14.326 9.888 12.410 1.00 89.69 73 SER A N 1
ATOM 604 C CA . SER A 1 73 ? -14.024 9.367 13.745 1.00 89.69 73 SER A CA 1
ATOM 605 C C . SER A 1 73 ? -12.538 9.092 13.994 1.00 89.69 73 SER A C 1
ATOM 607 O O . SER A 1 73 ? -12.168 8.728 15.111 1.00 89.69 73 SER A O 1
ATOM 609 N N . THR A 1 74 ? -11.688 9.185 12.973 1.00 89.62 74 THR A N 1
ATOM 610 C CA . THR A 1 74 ? -10.267 8.865 13.090 1.00 89.62 74 THR A CA 1
ATOM 611 C C . THR A 1 74 ? -9.503 10.000 13.754 1.00 89.62 74 THR A C 1
ATOM 613 O O . THR A 1 74 ? -9.376 11.101 13.228 1.00 89.62 74 THR A O 1
ATOM 616 N N . THR A 1 75 ? -8.970 9.705 14.939 1.00 87.19 75 THR A N 1
ATOM 617 C CA . THR A 1 75 ? -8.234 10.666 15.771 1.00 87.19 75 THR A CA 1
ATOM 618 C C . THR A 1 75 ? -6.763 10.300 15.951 1.00 87.19 75 THR A C 1
ATOM 620 O O . THR A 1 75 ? -5.930 11.188 16.120 1.00 87.19 75 THR A O 1
ATOM 623 N N . ASP A 1 76 ? -6.432 9.009 15.887 1.00 90.62 76 ASP A N 1
ATOM 624 C CA . ASP A 1 76 ? -5.063 8.497 15.938 1.00 90.62 76 ASP A CA 1
ATOM 625 C C . ASP A 1 76 ? -4.577 8.176 14.522 1.00 90.62 76 ASP A C 1
ATOM 627 O O . ASP A 1 76 ? -4.863 7.107 13.978 1.00 90.62 76 ASP A O 1
ATOM 631 N N . TRP A 1 77 ? -3.878 9.139 13.923 1.00 87.31 77 TRP A N 1
ATOM 632 C CA . TRP A 1 77 ? -3.284 9.020 12.591 1.00 87.31 77 TRP A CA 1
ATOM 633 C C . TRP A 1 77 ? -1.962 8.245 12.603 1.00 87.31 77 TRP A C 1
ATOM 635 O O . TRP A 1 77 ? -1.588 7.647 11.595 1.00 87.31 77 TRP A O 1
ATOM 645 N N . GLU A 1 78 ? -1.268 8.215 13.744 1.00 89.50 78 GLU A N 1
ATOM 646 C CA . GLU A 1 78 ? 0.046 7.581 13.875 1.00 89.50 78 GLU A CA 1
ATOM 647 C C . GLU A 1 78 ? -0.044 6.066 13.689 1.00 89.50 78 GLU A C 1
ATOM 649 O O . GLU A 1 78 ? 0.841 5.477 13.075 1.00 89.50 78 GLU A O 1
ATOM 654 N N . LYS A 1 79 ? -1.150 5.436 14.110 1.00 91.69 79 LYS A N 1
ATOM 655 C CA . LYS A 1 79 ? -1.370 3.994 13.899 1.00 91.69 79 LYS A CA 1
ATOM 656 C C . LYS A 1 79 ? -1.389 3.573 12.419 1.00 91.69 79 LYS A C 1
ATOM 658 O O . LYS A 1 79 ? -1.191 2.401 12.113 1.00 91.69 79 LYS A O 1
ATOM 663 N N . PHE A 1 80 ? -1.661 4.497 11.492 1.00 92.31 80 PHE A N 1
ATOM 664 C CA . PHE A 1 80 ? -1.680 4.196 10.056 1.00 92.31 80 PHE A CA 1
ATOM 665 C C . PHE A 1 80 ? -0.310 4.325 9.398 1.00 92.31 80 PHE A C 1
ATOM 667 O O . PHE A 1 80 ? -0.154 3.860 8.264 1.00 92.31 80 PHE A O 1
ATOM 674 N N . LYS A 1 81 ? 0.670 4.926 10.087 1.00 91.00 81 LYS A N 1
ATOM 675 C CA . LYS A 1 81 ? 2.038 4.987 9.590 1.00 91.00 81 LYS A CA 1
ATOM 676 C C . LYS A 1 81 ? 2.607 3.581 9.516 1.00 91.00 81 LYS A C 1
ATOM 678 O O . LYS A 1 81 ? 2.519 2.786 10.447 1.00 91.00 81 LYS A O 1
ATOM 683 N N . PHE A 1 82 ? 3.212 3.296 8.381 1.00 92.56 82 PHE A N 1
ATOM 684 C CA . PHE A 1 82 ? 3.998 2.101 8.140 1.00 92.56 82 PHE A CA 1
ATOM 685 C C . PHE A 1 82 ? 5.369 2.552 7.638 1.00 92.56 82 PHE A C 1
ATOM 687 O O . PHE A 1 82 ? 5.580 3.743 7.426 1.00 92.56 82 PHE A O 1
ATOM 694 N N . GLN A 1 83 ? 6.267 1.592 7.423 1.00 91.25 83 GLN A N 1
ATOM 695 C CA . GLN A 1 83 ? 7.698 1.755 7.136 1.00 91.25 83 GLN A CA 1
ATOM 696 C C . GLN A 1 83 ? 8.575 1.752 8.385 1.00 91.25 83 GLN A C 1
ATOM 698 O O . GLN A 1 83 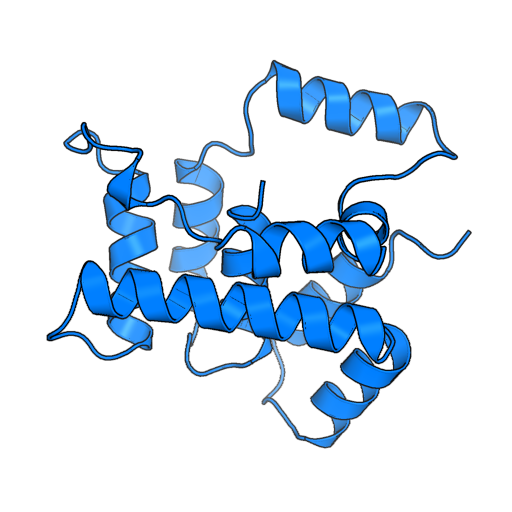? 8.626 2.687 9.177 1.00 91.25 83 GLN A O 1
ATOM 703 N N . SER A 1 84 ? 9.337 0.674 8.516 1.00 93.75 84 SER A N 1
ATOM 704 C CA . SER A 1 84 ? 10.498 0.620 9.395 1.00 93.75 84 SER A CA 1
ATOM 705 C C . SER A 1 84 ? 11.627 1.518 8.878 1.00 93.75 84 SER A C 1
ATOM 707 O O . SER A 1 84 ? 11.720 1.783 7.677 1.00 93.75 84 SER A O 1
ATOM 709 N N . ASP A 1 85 ? 12.565 1.884 9.757 1.00 94.44 85 ASP A N 1
ATOM 710 C CA . ASP A 1 85 ? 13.777 2.636 9.386 1.00 94.44 85 ASP A CA 1
ATOM 711 C C . ASP A 1 85 ? 14.539 1.984 8.224 1.00 94.44 85 ASP A C 1
ATOM 713 O O . ASP A 1 85 ? 15.081 2.663 7.349 1.00 94.44 85 ASP A O 1
ATOM 717 N N . LYS A 1 86 ? 14.554 0.645 8.194 1.00 94.25 86 LYS A N 1
ATOM 718 C CA . LYS A 1 86 ? 15.164 -0.141 7.122 1.00 94.25 86 LYS A CA 1
ATOM 719 C C . LYS A 1 86 ? 14.442 0.077 5.795 1.00 94.25 86 LYS A C 1
ATOM 721 O O . LYS A 1 86 ? 15.095 0.356 4.794 1.00 94.25 86 LYS A O 1
ATOM 726 N N . THR A 1 87 ? 13.120 -0.069 5.780 1.00 95.69 87 THR A N 1
ATOM 727 C CA . THR A 1 87 ? 12.315 0.109 4.567 1.00 95.69 87 THR A CA 1
ATOM 728 C C . THR A 1 87 ? 12.404 1.538 4.057 1.00 95.69 87 THR A C 1
ATOM 730 O O . THR A 1 87 ? 12.662 1.728 2.873 1.00 95.69 87 THR A O 1
ATOM 733 N N . ASN A 1 88 ? 12.307 2.527 4.946 1.00 93.69 88 ASN A N 1
ATOM 734 C CA . ASN A 1 88 ? 12.462 3.933 4.590 1.00 93.69 88 ASN A CA 1
ATOM 735 C C . ASN A 1 88 ? 13.855 4.221 3.988 1.00 93.69 88 ASN A C 1
ATOM 737 O O . ASN A 1 88 ? 13.980 4.868 2.946 1.00 93.69 88 ASN A O 1
ATOM 741 N N . SER A 1 89 ? 14.916 3.675 4.595 1.00 94.81 89 SER A N 1
ATOM 742 C CA . SER A 1 89 ? 16.286 3.809 4.078 1.00 94.81 89 SER A CA 1
ATOM 743 C C . SER A 1 89 ? 16.437 3.199 2.682 1.00 94.81 89 SER A C 1
ATOM 745 O O . SER A 1 89 ? 16.979 3.843 1.784 1.00 94.81 89 SER A O 1
ATOM 747 N N . GLU A 1 90 ? 15.938 1.978 2.466 1.00 95.00 90 GLU A N 1
ATOM 748 C CA . GLU A 1 90 ? 15.981 1.318 1.154 1.00 95.00 90 GLU A CA 1
ATOM 749 C C . GLU A 1 90 ? 15.114 2.035 0.115 1.00 95.00 90 GLU A C 1
ATOM 751 O O . GLU A 1 90 ? 15.491 2.124 -1.055 1.00 95.00 90 GLU A O 1
ATOM 756 N N . PHE A 1 91 ? 13.975 2.594 0.525 1.00 92.94 91 PHE A N 1
ATOM 757 C CA . PHE A 1 91 ? 13.084 3.325 -0.365 1.00 92.94 91 PHE A CA 1
ATOM 758 C C . PHE A 1 91 ? 13.781 4.526 -1.014 1.00 92.94 91 PHE A C 1
ATOM 760 O O . PHE A 1 91 ? 13.754 4.670 -2.240 1.00 92.94 91 PHE A O 1
ATOM 767 N N . HIS A 1 92 ? 14.512 5.304 -0.216 1.00 90.69 92 HIS A N 1
ATOM 768 C CA . HIS A 1 92 ? 15.297 6.439 -0.693 1.00 90.69 92 HIS A CA 1
ATOM 769 C C . HIS A 1 92 ? 16.561 5.992 -1.442 1.00 90.69 92 HIS A C 1
ATOM 771 O O . HIS A 1 92 ? 16.818 6.422 -2.565 1.00 90.69 92 HIS A O 1
ATOM 777 N N . GLN A 1 93 ? 17.346 5.072 -0.872 1.00 94.12 93 GLN A N 1
ATOM 778 C CA . GLN A 1 93 ? 18.627 4.658 -1.462 1.00 94.12 93 GLN A CA 1
ATOM 779 C C . GLN A 1 93 ? 18.479 3.854 -2.760 1.00 94.12 93 GLN A C 1
ATOM 781 O O . GLN A 1 93 ? 19.418 3.783 -3.558 1.00 94.12 93 GLN A O 1
ATOM 786 N N . SER A 1 94 ? 17.327 3.216 -2.974 1.00 93.38 94 SER A N 1
ATOM 787 C CA . SER A 1 94 ? 17.033 2.500 -4.216 1.00 93.38 94 SER A CA 1
ATOM 788 C C . SER A 1 94 ? 16.812 3.423 -5.412 1.00 93.38 94 SER A C 1
ATOM 790 O O . SER A 1 94 ? 16.876 2.942 -6.543 1.00 93.38 94 SER A O 1
ATOM 792 N N . GLY A 1 95 ? 16.552 4.714 -5.180 1.00 89.44 95 GLY A N 1
ATOM 793 C CA . GLY A 1 95 ? 16.083 5.649 -6.200 1.00 89.44 95 GLY A CA 1
ATOM 794 C C . GLY A 1 95 ? 14.609 5.454 -6.575 1.00 89.44 95 GLY A C 1
ATOM 795 O O . GLY A 1 95 ? 14.127 6.143 -7.467 1.00 89.44 95 GLY A O 1
ATOM 796 N N . LEU A 1 96 ? 13.880 4.539 -5.913 1.00 88.38 96 LEU A N 1
ATOM 797 C CA . LEU A 1 96 ? 12.442 4.370 -6.135 1.00 88.38 96 LEU A CA 1
ATOM 798 C C . LEU A 1 96 ? 11.673 5.625 -5.707 1.00 88.38 96 LEU A C 1
ATOM 800 O O . LEU A 1 96 ? 10.775 6.042 -6.434 1.00 88.38 96 LEU A O 1
ATOM 804 N N . TRP A 1 97 ? 12.049 6.243 -4.578 1.00 87.50 97 TRP A N 1
ATOM 805 C CA . TRP A 1 97 ? 11.476 7.527 -4.161 1.00 87.50 97 TRP A CA 1
ATOM 806 C C . TRP A 1 97 ? 11.637 8.579 -5.262 1.00 87.50 97 TRP A C 1
ATOM 808 O O . TRP A 1 97 ? 10.665 9.209 -5.665 1.00 87.50 97 TRP A O 1
ATOM 818 N N . ASP A 1 98 ? 12.830 8.683 -5.848 1.00 83.62 98 ASP A N 1
ATOM 819 C CA . ASP A 1 98 ? 13.088 9.606 -6.951 1.00 83.62 98 ASP A CA 1
ATOM 820 C C . ASP A 1 98 ? 12.266 9.271 -8.196 1.00 83.62 98 ASP A C 1
ATOM 822 O O . ASP A 1 98 ? 11.802 10.160 -8.897 1.00 83.62 98 ASP A O 1
ATOM 826 N N . ASP A 1 99 ? 12.083 7.994 -8.512 1.00 78.19 99 ASP A N 1
ATOM 827 C CA . ASP A 1 99 ? 11.319 7.579 -9.688 1.00 78.19 99 ASP A CA 1
ATOM 828 C C . ASP A 1 99 ? 9.809 7.832 -9.547 1.00 78.19 99 ASP A C 1
ATOM 830 O O . ASP A 1 99 ? 9.119 7.959 -10.564 1.00 78.19 99 ASP A O 1
ATOM 834 N N . ILE A 1 100 ? 9.307 7.940 -8.313 1.00 77.25 100 ILE A N 1
ATOM 835 C CA . ILE A 1 100 ? 7.905 8.246 -8.002 1.00 77.25 100 ILE A CA 1
ATOM 836 C C . ILE A 1 100 ? 7.698 9.757 -7.785 1.00 77.25 100 ILE A C 1
ATOM 838 O O . ILE A 1 100 ? 6.758 10.327 -8.349 1.00 77.25 100 ILE A O 1
ATOM 842 N N . TYR A 1 101 ? 8.577 10.404 -7.013 1.00 72.81 101 TYR A N 1
ATOM 843 C CA . TYR A 1 101 ? 8.387 11.753 -6.470 1.00 72.81 101 TYR A CA 1
ATOM 844 C C . TYR A 1 101 ? 9.398 12.791 -6.991 1.00 72.81 101 TYR A C 1
ATOM 846 O O . TYR A 1 101 ? 8.989 13.918 -7.281 1.00 72.81 101 TYR A O 1
ATOM 854 N N . ILE A 1 102 ? 10.684 12.452 -7.202 1.00 66.19 102 ILE A N 1
ATOM 855 C CA . ILE A 1 102 ? 11.669 13.426 -7.726 1.00 66.19 102 ILE A CA 1
ATOM 856 C C . ILE A 1 102 ? 11.672 13.486 -9.250 1.00 66.19 102 ILE A C 1
ATOM 858 O O . ILE A 1 102 ? 12.154 12.625 -9.990 1.00 66.19 102 ILE A O 1
ATOM 862 N N . LYS A 1 103 ? 11.246 14.637 -9.746 1.00 57.81 103 LYS A N 1
ATOM 863 C CA . LYS A 1 103 ? 11.008 14.868 -11.166 1.00 57.81 103 LYS A CA 1
ATOM 864 C C . LYS A 1 103 ? 11.817 16.063 -11.672 1.00 57.81 103 LYS A C 1
ATOM 866 O O . LYS A 1 103 ? 11.287 16.915 -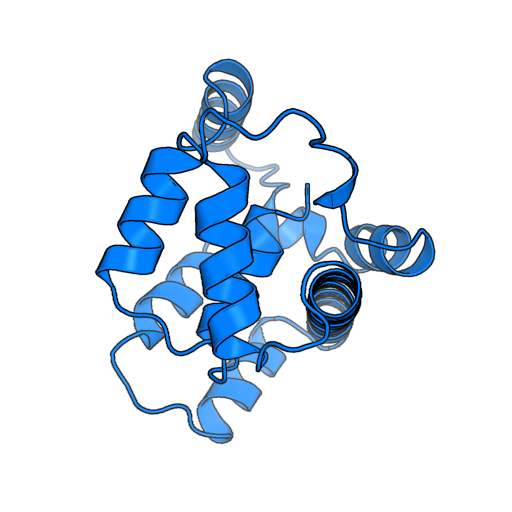12.381 1.00 57.81 103 LYS A O 1
ATOM 871 N N . ASP A 1 104 ? 13.102 16.104 -11.311 1.00 53.91 104 ASP A N 1
ATOM 872 C CA . ASP A 1 104 ? 14.063 17.208 -11.515 1.00 53.91 104 ASP A CA 1
ATOM 873 C C . ASP A 1 104 ? 14.416 17.521 -12.985 1.00 53.91 104 ASP A C 1
ATOM 875 O O . ASP A 1 104 ? 15.574 17.635 -13.376 1.00 53.91 104 ASP A O 1
ATOM 879 N N . SER A 1 105 ? 13.429 17.698 -13.860 1.00 52.94 105 SER A N 1
ATOM 880 C CA . SER A 1 105 ? 13.692 18.270 -15.189 1.00 52.94 105 SER A CA 1
ATOM 881 C C . SER A 1 105 ? 12.625 19.224 -15.708 1.00 52.94 105 SER A C 1
ATOM 883 O O . SER A 1 105 ? 12.843 19.817 -16.760 1.00 52.94 105 SER A O 1
ATOM 885 N N . ASP A 1 106 ? 11.506 19.421 -15.004 1.00 62.53 106 ASP A N 1
ATOM 886 C CA . ASP A 1 106 ? 10.394 20.193 -15.557 1.00 62.53 106 ASP A CA 1
ATOM 887 C C . ASP A 1 106 ? 9.713 21.085 -14.502 1.00 62.53 106 ASP A C 1
ATOM 889 O O . ASP A 1 106 ? 9.244 20.634 -13.454 1.00 62.53 106 ASP A O 1
ATOM 893 N N . THR A 1 107 ? 9.673 22.386 -14.787 1.00 65.88 107 THR A N 1
ATOM 894 C CA . THR A 1 107 ? 9.132 23.431 -13.909 1.00 65.88 107 THR A CA 1
ATOM 895 C C . THR A 1 107 ? 7.613 23.365 -13.754 1.00 65.88 107 THR A C 1
ATOM 897 O O . THR A 1 107 ? 7.103 23.736 -12.696 1.00 65.88 107 THR A O 1
ATOM 900 N N . LEU A 1 108 ? 6.881 22.869 -14.759 1.00 59.66 108 LEU A N 1
ATOM 901 C CA . LEU A 1 108 ? 5.440 22.615 -14.670 1.00 59.66 108 LEU A CA 1
ATOM 902 C C . LEU A 1 108 ? 5.173 21.482 -13.686 1.00 59.66 108 LEU A C 1
ATOM 904 O O . LEU A 1 108 ? 4.257 21.540 -12.873 1.00 59.66 108 LEU A O 1
ATOM 908 N N . ILE A 1 109 ? 6.006 20.455 -13.754 1.00 57.28 109 ILE A N 1
ATOM 909 C CA . ILE A 1 109 ? 5.904 19.287 -12.902 1.00 57.28 109 ILE A CA 1
ATOM 910 C C . ILE A 1 109 ? 6.253 19.616 -11.452 1.00 57.28 109 ILE A C 1
ATOM 912 O O . ILE A 1 109 ? 5.538 19.177 -10.555 1.00 57.28 109 ILE A O 1
ATOM 916 N N . LYS A 1 110 ? 7.320 20.388 -11.230 1.00 63.34 110 LYS A N 1
ATOM 917 C CA . LYS A 1 110 ? 7.653 20.894 -9.900 1.00 63.34 110 LYS A CA 1
ATOM 918 C C . LYS A 1 110 ? 6.476 21.683 -9.326 1.00 63.34 110 LYS A C 1
ATOM 920 O O . LYS A 1 110 ? 6.003 21.359 -8.251 1.00 63.34 110 LYS A O 1
ATOM 925 N N . ARG A 1 111 ? 5.911 22.614 -10.104 1.00 63.38 111 ARG A N 1
ATOM 926 C CA . ARG A 1 111 ? 4.713 23.369 -9.702 1.00 63.38 111 ARG A CA 1
ATOM 927 C C . ARG A 1 111 ? 3.495 22.490 -9.427 1.00 63.38 111 ARG A C 1
ATOM 929 O O . ARG A 1 111 ? 2.752 22.797 -8.510 1.00 63.38 111 ARG A O 1
ATOM 936 N N . TYR A 1 112 ? 3.270 21.427 -10.197 1.00 62.09 112 TYR A N 1
ATOM 937 C CA . TYR A 1 112 ? 2.187 20.476 -9.933 1.00 62.09 112 TYR A CA 1
ATOM 938 C C . TYR A 1 112 ? 2.357 19.792 -8.571 1.00 62.09 112 TYR A C 1
ATOM 940 O O . TYR A 1 112 ? 1.384 19.681 -7.833 1.00 62.09 112 TYR A O 1
ATOM 948 N N . TRP A 1 113 ? 3.576 19.369 -8.226 1.00 62.84 113 TRP A N 1
ATOM 949 C CA . TRP A 1 113 ? 3.866 18.760 -6.929 1.00 62.84 113 TRP A CA 1
ATOM 950 C C . TRP A 1 113 ? 3.838 19.776 -5.791 1.00 62.84 113 TRP A C 1
ATOM 952 O O . TRP A 1 113 ? 3.192 19.500 -4.794 1.00 62.84 113 TRP A O 1
ATOM 962 N N . ASP A 1 114 ? 4.390 20.977 -5.978 1.00 66.88 114 ASP A N 1
ATOM 963 C CA . ASP A 1 114 ? 4.283 22.074 -5.009 1.00 66.88 114 ASP A CA 1
ATOM 964 C C . ASP A 1 114 ? 2.807 22.418 -4.743 1.00 66.88 114 ASP A C 1
ATOM 966 O O . ASP A 1 114 ? 2.405 22.632 -3.604 1.00 66.88 114 ASP A O 1
ATOM 970 N N . MET A 1 115 ? 1.967 22.441 -5.787 1.00 61.34 115 MET A N 1
ATOM 971 C CA . MET A 1 115 ? 0.520 22.634 -5.656 1.00 61.34 115 MET A CA 1
ATOM 972 C C . MET A 1 115 ? -0.165 21.431 -5.003 1.00 61.34 115 MET A C 1
ATOM 974 O O . MET A 1 115 ? -1.101 21.640 -4.243 1.00 61.34 115 MET A O 1
ATOM 978 N N . ARG A 1 116 ? 0.294 20.198 -5.253 1.00 62.44 116 ARG A N 1
ATOM 979 C CA . ARG A 1 116 ? -0.197 18.985 -4.580 1.00 62.44 116 ARG A CA 1
ATOM 980 C C . ARG A 1 116 ? 0.184 18.968 -3.092 1.00 62.44 116 ARG A C 1
ATOM 982 O O . ARG A 1 116 ? -0.634 18.594 -2.272 1.00 62.44 116 ARG A O 1
ATOM 989 N N . GLU A 1 117 ? 1.387 19.388 -2.720 1.00 63.06 117 GLU A N 1
ATOM 990 C CA . GLU A 1 117 ? 1.793 19.524 -1.316 1.00 63.06 117 GLU A CA 1
ATOM 991 C C . GLU A 1 117 ? 1.051 20.686 -0.637 1.00 63.06 117 GLU A C 1
ATOM 993 O O . GLU A 1 117 ? 0.560 20.543 0.479 1.00 63.06 117 GLU A O 1
ATOM 998 N N . SER A 1 118 ? 0.896 21.819 -1.334 1.00 60.41 118 SER A N 1
ATOM 999 C CA . SER A 1 118 ? 0.264 23.036 -0.795 1.00 60.41 118 SER A CA 1
ATOM 1000 C C . SER A 1 118 ? -1.261 22.953 -0.687 1.00 60.41 118 SER A C 1
ATOM 1002 O O . SER A 1 118 ? -1.843 23.589 0.187 1.00 60.41 118 SER A O 1
ATOM 1004 N N . ALA A 1 119 ? -1.926 22.214 -1.580 1.00 55.84 119 ALA A N 1
ATOM 1005 C CA . ALA A 1 119 ? -3.372 21.986 -1.524 1.00 55.84 119 ALA A CA 1
ATOM 1006 C C . ALA A 1 119 ? -3.757 20.850 -0.557 1.00 55.84 119 ALA A C 1
ATOM 1008 O O . ALA A 1 119 ? -4.945 20.650 -0.302 1.00 55.84 119 ALA A O 1
ATOM 1009 N N . GLY A 1 120 ? -2.767 20.118 -0.030 1.00 53.69 120 GLY A N 1
ATOM 1010 C CA . GLY A 1 120 ? -2.947 18.757 0.465 1.00 53.69 120 GLY A CA 1
ATOM 1011 C C . GLY A 1 120 ? -3.054 17.767 -0.701 1.00 53.69 120 GLY A C 1
ATOM 1012 O O . GLY A 1 120 ? -3.382 18.159 -1.824 1.00 53.69 120 GLY A O 1
ATOM 1013 N N . MET A 1 121 ? -2.760 16.485 -0.441 1.00 52.47 121 MET A N 1
ATOM 1014 C CA . MET A 1 121 ? -2.943 15.380 -1.399 1.00 52.47 121 MET A CA 1
ATOM 1015 C C . MET A 1 121 ? -4.300 15.486 -2.129 1.00 52.47 121 MET A C 1
ATOM 1017 O O . MET A 1 121 ? -5.206 16.193 -1.677 1.00 52.47 121 MET A O 1
ATOM 1021 N N . LEU A 1 122 ? -4.506 14.711 -3.210 1.00 60.16 122 LEU A N 1
ATOM 1022 C CA . LEU A 1 122 ? -5.876 14.253 -3.519 1.00 60.16 122 LEU A CA 1
ATOM 1023 C C . LEU A 1 122 ? -6.514 13.937 -2.171 1.00 60.16 122 LEU A C 1
ATOM 1025 O O . LEU A 1 122 ? -5.894 13.167 -1.436 1.00 60.16 122 LEU A O 1
ATOM 1029 N N . SER A 1 123 ? -7.617 14.605 -1.792 1.00 72.12 123 SER A N 1
ATOM 1030 C CA . SER A 1 123 ? -8.127 14.416 -0.431 1.00 72.12 123 SER A CA 1
ATOM 1031 C C . SER A 1 123 ? -8.188 12.912 -0.204 1.00 72.12 123 SER A C 1
ATOM 1033 O O . SER A 1 123 ? -8.567 12.186 -1.131 1.00 72.12 123 SER A O 1
ATOM 1035 N N . ASN A 1 124 ? -7.709 12.422 0.944 1.00 78.19 124 ASN A N 1
ATOM 1036 C CA . ASN A 1 124 ? -7.677 10.976 1.181 1.00 78.19 124 ASN A CA 1
ATOM 1037 C C . ASN A 1 124 ? -9.040 10.369 0.814 1.00 78.19 124 ASN A C 1
ATOM 1039 O O . ASN A 1 124 ? -9.101 9.307 0.213 1.00 78.19 124 ASN A O 1
ATOM 1043 N N . GLU A 1 125 ? -10.114 11.127 1.046 1.00 84.25 125 GLU A N 1
ATOM 1044 C CA . GLU A 1 125 ? -11.466 10.880 0.562 1.00 84.25 125 GLU A CA 1
ATOM 1045 C C . GLU A 1 125 ? -11.589 10.656 -0.959 1.00 84.25 125 GLU A C 1
ATOM 1047 O O . GLU A 1 125 ? -12.156 9.642 -1.350 1.00 84.25 125 GLU A O 1
ATOM 1052 N N . LEU A 1 126 ? -11.073 11.524 -1.838 1.00 81.31 126 LEU A N 1
ATOM 1053 C CA . LEU A 1 126 ? -11.094 11.320 -3.294 1.00 81.31 126 LEU A CA 1
ATOM 1054 C C . LEU A 1 126 ? -10.283 10.094 -3.732 1.00 81.31 126 LEU A C 1
ATOM 1056 O O . LEU A 1 126 ? -10.763 9.321 -4.564 1.00 81.31 126 LEU A O 1
ATOM 1060 N N . PHE A 1 127 ? -9.075 9.898 -3.188 1.00 85.06 127 PHE A N 1
ATOM 1061 C CA . PHE A 1 127 ? -8.260 8.725 -3.525 1.00 85.06 127 PHE A CA 1
ATOM 1062 C C . PHE A 1 127 ? -8.939 7.431 -3.067 1.00 85.06 127 PHE A C 1
ATOM 1064 O O . PHE A 1 127 ? -9.090 6.500 -3.859 1.00 85.06 127 PHE A O 1
ATOM 1071 N N . VAL A 1 128 ? -9.395 7.383 -1.813 1.00 89.44 128 VAL A N 1
ATOM 1072 C CA . VAL A 1 128 ? -10.084 6.227 -1.232 1.00 89.44 128 VAL A CA 1
ATOM 1073 C C . VAL A 1 128 ? -11.394 5.957 -1.953 1.00 89.44 128 VAL A C 1
ATOM 1075 O O . VAL A 1 128 ? -11.619 4.826 -2.373 1.00 89.44 128 VAL A O 1
ATOM 1078 N N . SER A 1 129 ? -12.244 6.969 -2.137 1.00 87.81 129 SER A N 1
ATOM 1079 C CA . SER A 1 129 ? -13.549 6.800 -2.785 1.00 87.81 129 SER A CA 1
ATOM 1080 C C . SER A 1 129 ? -13.382 6.345 -4.229 1.00 87.81 129 SER A C 1
ATOM 1082 O O . SER A 1 129 ? -14.041 5.397 -4.652 1.00 87.81 129 SER A O 1
ATOM 1084 N N . GLY A 1 130 ? -12.450 6.956 -4.970 1.00 85.00 130 GLY A N 1
ATOM 1085 C CA . GLY A 1 130 ? -12.107 6.535 -6.326 1.00 85.00 130 GLY A CA 1
ATOM 1086 C C . GLY A 1 130 ? -11.599 5.096 -6.359 1.00 85.00 130 GLY A C 1
ATOM 1087 O O . GLY A 1 130 ? -12.118 4.281 -7.117 1.00 85.00 130 GLY A O 1
ATOM 1088 N N . THR A 1 131 ? -10.654 4.755 -5.483 1.00 85.94 131 THR A N 1
ATOM 1089 C CA . THR A 1 131 ? -10.094 3.402 -5.379 1.00 85.94 131 THR A CA 1
ATOM 1090 C C . THR A 1 131 ? -11.173 2.374 -5.059 1.00 85.94 131 THR A C 1
ATOM 1092 O O . THR A 1 131 ? -11.315 1.409 -5.798 1.00 85.94 131 THR A O 1
ATOM 1095 N N . LEU A 1 132 ? -11.968 2.575 -4.005 1.00 89.81 132 LEU A N 1
ATOM 1096 C CA . LEU A 1 132 ? -13.004 1.627 -3.586 1.00 89.81 132 LEU A CA 1
ATOM 1097 C C . LEU A 1 132 ? -14.128 1.491 -4.623 1.00 89.81 132 LEU A C 1
ATOM 1099 O O . LEU A 1 132 ? -14.648 0.389 -4.790 1.00 89.81 132 LEU A O 1
ATOM 1103 N N . SER A 1 133 ? -14.460 2.559 -5.360 1.00 88.94 133 SER A N 1
ATOM 1104 C CA . SER A 1 133 ? -15.461 2.512 -6.439 1.00 88.94 133 SER A CA 1
ATOM 1105 C C . SER A 1 133 ? -15.063 1.621 -7.621 1.00 88.94 133 SER A C 1
ATOM 1107 O O . SER A 1 133 ? -15.931 1.180 -8.369 1.00 88.94 133 SER A O 1
ATOM 1109 N N . LEU A 1 134 ? -13.764 1.339 -7.782 1.00 86.25 134 LEU A N 1
ATOM 1110 C CA . LEU A 1 134 ? -13.227 0.452 -8.817 1.00 86.25 134 LEU A CA 1
ATOM 1111 C C . LEU A 1 134 ? -13.137 -1.015 -8.364 1.00 86.25 134 LEU A C 1
ATOM 1113 O O . LEU A 1 134 ? -12.583 -1.833 -9.094 1.00 86.25 134 LEU A O 1
ATOM 1117 N N . GLU A 1 135 ? -13.647 -1.339 -7.170 1.00 87.31 135 GLU A N 1
ATOM 1118 C CA . GLU A 1 135 ? -13.689 -2.693 -6.599 1.00 87.31 135 GLU A CA 1
ATOM 1119 C C . GLU A 1 135 ? -12.341 -3.447 -6.681 1.00 87.31 135 GLU A C 1
ATOM 1121 O O . GLU A 1 135 ? -12.253 -4.537 -7.254 1.00 87.31 135 GLU A O 1
ATOM 1126 N N . PRO A 1 136 ? -11.253 -2.896 -6.111 1.00 86.06 136 PRO A N 1
ATOM 1127 C CA . PRO A 1 136 ? -9.937 -3.504 -6.206 1.00 86.06 136 PRO A CA 1
ATOM 1128 C C . PRO A 1 136 ? -9.912 -4.863 -5.501 1.00 86.06 136 PRO A C 1
ATOM 1130 O O . PRO A 1 136 ? -10.396 -5.025 -4.377 1.00 86.06 136 PRO A O 1
ATOM 1133 N N . ASP A 1 137 ? -9.279 -5.831 -6.157 1.00 89.62 137 ASP A N 1
ATOM 1134 C CA . ASP A 1 137 ? -8.799 -7.063 -5.531 1.00 89.62 137 ASP A CA 1
ATOM 1135 C C . ASP A 1 137 ? -7.410 -6.821 -4.932 1.00 89.62 137 ASP A C 1
ATOM 1137 O O . ASP A 1 137 ? -6.442 -6.675 -5.676 1.00 89.62 137 ASP A O 1
ATOM 1141 N N . PHE A 1 138 ? -7.278 -6.781 -3.608 1.00 92.75 138 PHE A N 1
ATOM 1142 C CA . PHE A 1 138 ? -5.982 -6.566 -2.953 1.00 92.75 138 PHE A CA 1
ATOM 1143 C C . PHE A 1 138 ? -5.156 -7.849 -2.785 1.00 92.75 138 PHE A C 1
ATOM 1145 O O . PHE A 1 138 ? -4.062 -7.811 -2.219 1.00 92.75 138 PHE A O 1
ATOM 1152 N N . ASN A 1 139 ? -5.601 -8.979 -3.341 1.00 90.75 139 ASN A N 1
ATOM 1153 C CA . ASN A 1 139 ? -4.707 -10.105 -3.617 1.00 90.75 139 ASN A CA 1
ATOM 1154 C C . ASN A 1 139 ? -3.905 -9.880 -4.909 1.00 90.75 139 ASN A C 1
ATOM 1156 O O . ASN A 1 139 ? -2.848 -10.483 -5.094 1.00 90.75 139 ASN A O 1
ATOM 1160 N N . ASN A 1 140 ? -4.349 -8.960 -5.771 1.00 89.25 140 ASN A N 1
ATOM 1161 C CA . ASN A 1 140 ? -3.644 -8.575 -6.984 1.00 89.25 140 ASN A CA 1
ATOM 1162 C C . ASN A 1 140 ? -2.351 -7.803 -6.663 1.00 89.25 140 ASN A C 1
ATOM 1164 O O . ASN A 1 140 ? -2.350 -6.815 -5.923 1.00 89.25 140 ASN A O 1
ATOM 1168 N N . TYR A 1 141 ? -1.246 -8.210 -7.292 1.00 87.88 141 TYR A N 1
ATOM 1169 C CA . TYR A 1 141 ? 0.081 -7.612 -7.117 1.00 87.88 141 TYR A CA 1
ATOM 1170 C C . TYR A 1 141 ? 0.123 -6.102 -7.418 1.00 87.88 141 TYR A C 1
ATOM 1172 O O . TYR A 1 141 ? 0.819 -5.375 -6.708 1.00 87.88 141 TYR A O 1
ATOM 1180 N N . PHE A 1 142 ? -0.6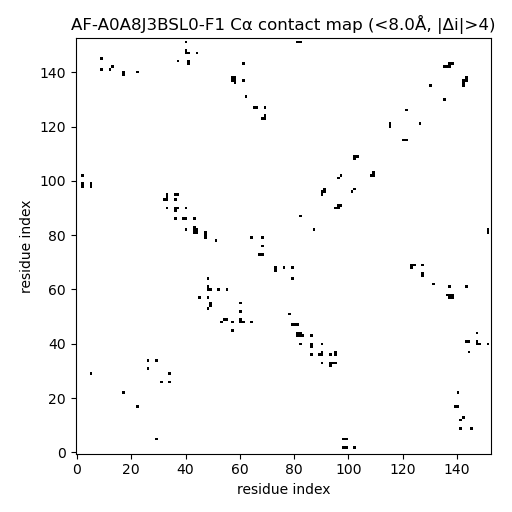11 -5.608 -8.420 1.00 86.06 142 PHE A N 1
ATOM 1181 C CA . PHE A 1 142 ? -0.586 -4.198 -8.819 1.00 86.06 142 PHE A CA 1
ATOM 1182 C C . PHE A 1 142 ? -1.528 -3.336 -7.975 1.00 86.06 142 PHE A C 1
ATOM 1184 O O . PHE A 1 142 ?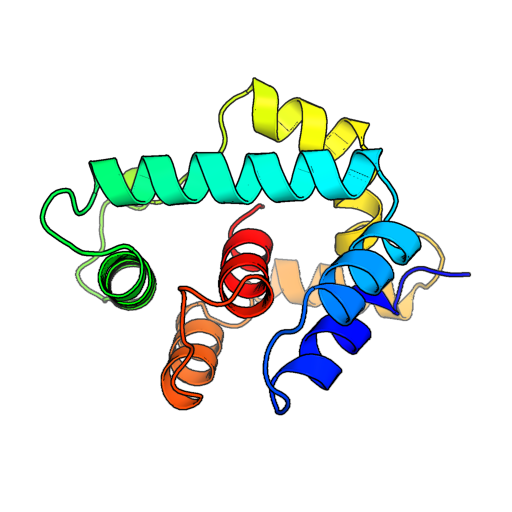 -1.130 -2.248 -7.564 1.00 86.06 142 PHE A O 1
ATOM 1191 N N . HIS A 1 143 ? -2.734 -3.821 -7.657 1.00 88.00 143 HIS A N 1
ATOM 1192 C CA . HIS A 1 143 ? -3.722 -3.034 -6.904 1.00 88.00 143 HIS A CA 1
ATOM 1193 C C . HIS A 1 143 ? -3.202 -2.629 -5.523 1.00 88.00 143 HIS A C 1
ATOM 1195 O O . HIS A 1 143 ? -3.280 -1.460 -5.150 1.00 88.00 143 HIS A O 1
ATOM 1201 N N . LYS A 1 144 ? -2.588 -3.567 -4.789 1.00 92.00 144 LYS A N 1
ATOM 1202 C CA . LYS A 1 144 ? -2.005 -3.261 -3.476 1.00 92.00 144 LYS A CA 1
ATOM 1203 C C . LYS A 1 144 ? -0.866 -2.244 -3.556 1.00 92.00 144 LYS A C 1
ATOM 1205 O O . LYS A 1 144 ? -0.778 -1.355 -2.720 1.00 92.00 144 LYS A O 1
ATOM 1210 N N . ARG A 1 145 ? -0.026 -2.323 -4.595 1.00 91.56 145 ARG A N 1
ATOM 1211 C CA . ARG A 1 145 ? 1.137 -1.435 -4.772 1.00 91.56 145 ARG A CA 1
ATOM 1212 C C . ARG A 1 145 ? 0.739 0.007 -5.061 1.00 91.56 145 ARG A C 1
ATOM 1214 O O . ARG A 1 145 ? 1.471 0.900 -4.662 1.00 91.56 145 ARG A O 1
ATOM 1221 N N . ILE A 1 146 ? -0.410 0.235 -5.697 1.00 87.38 146 ILE A N 1
ATOM 1222 C CA . ILE A 1 146 ? -0.948 1.588 -5.901 1.00 87.38 146 ILE A CA 1
ATOM 1223 C C . ILE A 1 146 ? -1.271 2.237 -4.550 1.00 87.38 146 ILE A C 1
ATOM 1225 O O . ILE A 1 146 ? -0.827 3.351 -4.294 1.00 87.38 146 ILE A O 1
ATOM 1229 N N . VAL A 1 147 ? -1.970 1.518 -3.666 1.00 89.88 147 VAL A N 1
ATOM 1230 C CA . VAL A 1 147 ? -2.308 2.006 -2.317 1.00 89.88 147 VAL A CA 1
ATOM 1231 C C . VAL A 1 147 ? -1.062 2.202 -1.460 1.00 89.88 147 VAL A C 1
ATOM 1233 O O . VAL A 1 147 ? -0.904 3.244 -0.835 1.00 89.88 147 VAL A O 1
ATOM 1236 N N . VAL A 1 148 ? -0.158 1.221 -1.455 1.00 93.38 148 VAL A N 1
ATOM 1237 C CA . VAL A 1 148 ? 1.079 1.289 -0.667 1.00 93.38 148 VAL A CA 1
ATOM 1238 C C . VAL A 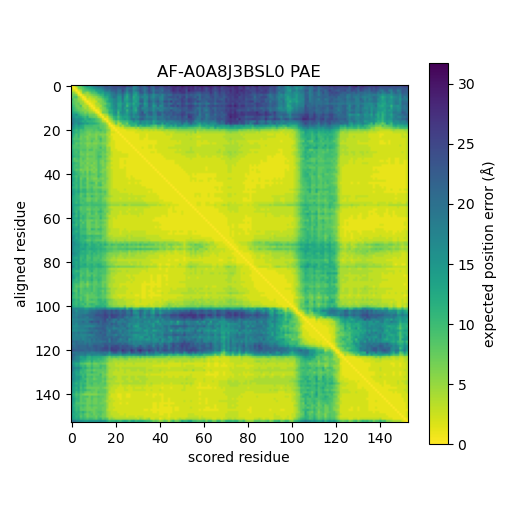1 148 ? 1.934 2.481 -1.084 1.00 93.38 148 VAL A C 1
ATOM 1240 O O . VAL A 1 148 ? 2.445 3.180 -0.220 1.00 93.38 148 VAL A O 1
ATOM 1243 N N . VAL A 1 149 ? 2.075 2.738 -2.388 1.00 88.56 149 VAL A N 1
ATOM 1244 C CA . VAL A 1 149 ? 2.820 3.909 -2.864 1.00 88.56 149 VAL A CA 1
ATOM 1245 C C . VAL A 1 149 ? 2.126 5.202 -2.445 1.00 88.56 149 VAL A C 1
ATOM 1247 O O . VAL A 1 149 ? 2.809 6.095 -1.955 1.00 88.56 149 VAL A O 1
ATOM 1250 N N . GLU A 1 150 ? 0.799 5.307 -2.571 1.00 86.06 150 GLU A N 1
ATOM 1251 C CA . GLU A 1 150 ? 0.080 6.532 -2.188 1.00 86.06 150 GLU A CA 1
ATOM 1252 C C . GLU A 1 150 ? 0.367 6.936 -0.738 1.00 86.06 150 GLU A C 1
ATOM 1254 O O . GLU A 1 150 ? 0.617 8.106 -0.480 1.00 86.06 150 GLU A O 1
ATOM 1259 N N . TYR A 1 151 ? 0.425 5.973 0.185 1.00 89.00 151 TYR A N 1
ATOM 1260 C CA . TYR A 1 151 ? 0.672 6.241 1.605 1.00 89.00 151 TYR A CA 1
ATOM 1261 C C . TYR A 1 151 ? 2.146 6.124 2.031 1.00 89.00 151 TYR A C 1
ATOM 1263 O O . TYR A 1 151 ? 2.433 6.126 3.223 1.00 89.00 151 TYR A O 1
ATOM 1271 N N . SER A 1 152 ? 3.092 6.025 1.089 1.00 85.94 152 SER A N 1
ATOM 1272 C CA . SER A 1 152 ? 4.521 5.822 1.395 1.00 85.94 152 SER A CA 1
ATOM 1273 C C . SER A 1 152 ? 5.340 7.099 1.657 1.00 85.94 152 SER A C 1
ATOM 1275 O O . SER A 1 152 ? 6.569 7.044 1.619 1.00 85.94 152 SER A O 1
ATOM 1277 N N . PHE A 1 153 ? 4.685 8.232 1.914 1.00 71.56 153 PHE A N 1
ATOM 1278 C CA . PHE A 1 153 ? 5.327 9.538 2.116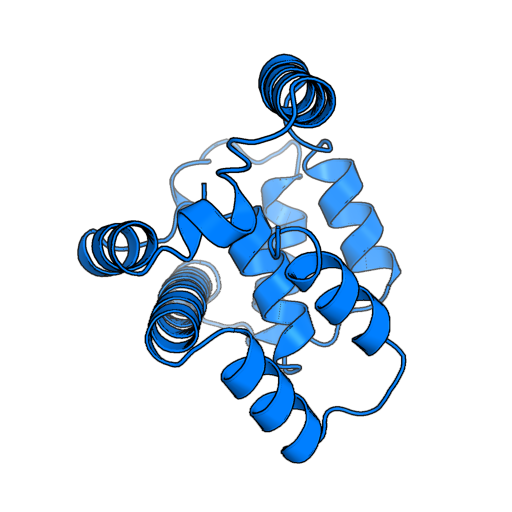 1.00 71.56 153 PHE A CA 1
ATOM 1279 C C . PHE A 1 153 ? 5.872 9.761 3.534 1.00 71.56 153 PHE A C 1
ATOM 1281 O O . PHE A 1 153 ? 5.361 9.136 4.491 1.00 71.56 153 PHE A O 1
#

Secondary structure (DSSP, 8-state):
---SHHHHHHHTTTTS---HHHHHHHHHHH-HHHHHHHHHHHHHHHHHHHHH-TTS-HHHHHHHHHHHTT-TT----GGG----HHHHHHHHHTTHHHHHT--TT-HHHHHHHHHHHHT-SS-HHHHHHHHHHT---TTSHHHHHHHHHHT--

pLDDT: mean 81.65, std 16.55, range [41.56, 98.5]

Solvent-accessible surface area (backbone atoms only — not comparable to full-atom values): 8990 Å² total; per-residue (Å²): 143,87,67,69,58,68,66,56,54,58,62,75,47,77,86,57,85,91,46,74,69,57,53,52,50,49,40,65,72,64,28,71,58,29,42,52,28,53,51,40,48,48,52,34,42,51,53,42,37,47,70,79,33,70,92,45,58,68,48,56,28,54,54,47,50,49,52,49,75,54,38,90,85,60,79,73,66,69,80,73,62,59,61,51,75,66,42,52,50,40,28,55,75,43,44,40,46,39,56,76,70,58,61,94,82,43,72,68,58,49,50,51,48,54,48,35,65,73,70,43,60,74,50,60,53,56,53,37,52,56,49,60,73,66,65,69,54,50,83,40,78,65,56,42,48,57,56,45,57,72,71,64,121

Radius of gyration: 15.73 Å; Cα contacts (8 Å, |Δi|>4): 102; chains: 1; bounding box: 34×37×36 Å

Organism: NCBI:txid288019

Nearest PDB structures (foldseek):
  3pja-assembly1_E  TM=1.887E-01  e=7.048E+00  Homo sapiens
  7a9d-assembly1_B  TM=2.149E-01  e=8.587E+00  Influenza A virus (A/duck/Alberta/60/1976(H12N5))

Foldseek 3Di:
DLQPVLVVLLVVPLPDDDDPVSVVVSCVSCDVLLVVLLVLLLVQQQVLLCVVPVPDDSQVSLLVLLCQCQDPPDDDPVSNDTDDPVSLVSCVVSCNCCSHPNDPPDPVVVVVVVCCVVVDHCRSCNVSVVLVVSVDDCVDPSSSSVVSVVNVD